Protein AF-H8KD93-F1 (afdb_monomer_lite)

Foldseek 3Di:
DDDPVNVVVPPDPPVVVVVPPPCPVVVCVVVVPPPPDPPPAADPVNLVLLVVPAAQDWDAVVVVCVPSVDDSSNNVVSVVVCVVVQQKDDDPPRTMHGDPDD

Secondary structure (DSSP, 8-state):
---HHHHHHHSPPHHHHHHT--SHHHHHHHTT--------PPPHHHHHHHHHH--SS-EEHHHHHHHH---HHHHHHHHHHHHHTTSEEEETTTEEEE----

Sequence (102 aa):
MESVDDIVANLPQYEEFIKKDDGLFKDFVELGTVNTRYVKEPSQKERTAILELLSAVPIDFEYLQKEIELPLPIIYTVILELELAGTVMRHAGNKISLVYNK

pLDDT: mean 80.28, std 18.28, range [45.56, 97.75]

Structure (mmCIF, N/CA/C/O backbone):
data_AF-H8KD93-F1
#
_entry.id   AF-H8KD93-F1
#
loop_
_atom_site.group_PDB
_atom_site.id
_atom_site.type_symbol
_atom_site.label_atom_id
_atom_site.label_alt_id
_atom_site.label_comp_id
_atom_site.label_asym_id
_atom_site.label_entity_id
_atom_site.label_seq_id
_atom_site.pdbx_PDB_ins_code
_atom_site.Cartn_x
_atom_site.Cartn_y
_atom_site.Cartn_z
_atom_site.occupancy
_atom_site.B_iso_or_equiv
_atom_site.auth_seq_id
_atom_site.auth_comp_id
_atom_site.auth_asym_id
_atom_site.auth_atom_id
_atom_site.pdbx_PDB_model_num
ATOM 1 N N . MET A 1 1 ? -8.505 -29.372 -33.461 1.00 54.22 1 MET A N 1
ATOM 2 C CA . MET A 1 1 ? -7.937 -28.450 -32.461 1.00 54.22 1 MET A CA 1
ATOM 3 C C . MET A 1 1 ? -6.619 -27.997 -33.045 1.00 54.22 1 MET A C 1
ATOM 5 O O . MET A 1 1 ? -5.831 -28.876 -33.363 1.00 54.22 1 MET A O 1
ATOM 9 N N . GLU A 1 2 ? -6.436 -26.703 -33.309 1.00 61.88 2 GLU A N 1
ATOM 10 C CA . GLU A 1 2 ? -5.098 -26.174 -33.634 1.00 61.88 2 GLU A CA 1
ATOM 11 C C . GLU A 1 2 ? -4.152 -26.467 -32.463 1.00 61.88 2 GLU A C 1
ATOM 13 O O . GLU A 1 2 ? -4.578 -26.391 -31.304 1.00 61.88 2 GLU A O 1
ATOM 18 N N . SER A 1 3 ? -2.907 -26.860 -32.758 1.00 82.12 3 SER A N 1
ATOM 19 C CA . SER A 1 3 ? -1.884 -27.048 -31.730 1.00 82.12 3 SER A CA 1
ATOM 20 C C . SER A 1 3 ? -1.482 -25.692 -31.156 1.00 82.12 3 SER A C 1
ATOM 22 O O . SER A 1 3 ? -1.539 -24.667 -31.836 1.00 82.12 3 SER A O 1
ATOM 24 N N . VAL A 1 4 ? -1.008 -25.685 -29.910 1.00 69.81 4 VAL A N 1
ATOM 25 C CA . VAL A 1 4 ? -0.371 -24.499 -29.313 1.00 69.81 4 VAL A CA 1
ATOM 26 C C . VAL A 1 4 ? 0.782 -24.013 -30.200 1.00 69.81 4 VAL A C 1
ATOM 28 O O . VAL A 1 4 ? 0.974 -22.809 -30.354 1.00 69.81 4 VAL A O 1
ATOM 31 N N . ASP A 1 5 ? 1.481 -24.940 -30.854 1.00 78.62 5 ASP A N 1
ATOM 32 C CA . ASP A 1 5 ? 2.575 -24.636 -31.778 1.00 78.62 5 ASP A CA 1
ATOM 33 C C . ASP A 1 5 ? 2.107 -23.866 -33.025 1.00 78.62 5 ASP A C 1
ATOM 35 O O . ASP A 1 5 ? 2.804 -22.961 -33.485 1.00 78.62 5 ASP A O 1
ATOM 39 N N . ASP A 1 6 ? 0.903 -24.156 -33.532 1.00 76.81 6 ASP A N 1
ATOM 40 C CA . ASP A 1 6 ? 0.343 -23.500 -34.723 1.00 76.81 6 ASP A CA 1
ATOM 41 C C . ASP A 1 6 ? -0.036 -22.038 -34.431 1.00 76.81 6 ASP A C 1
ATOM 43 O O . ASP A 1 6 ? 0.138 -21.149 -35.267 1.00 76.81 6 ASP A O 1
ATOM 47 N N . ILE A 1 7 ? -0.504 -21.767 -33.207 1.00 72.19 7 ILE A N 1
ATOM 48 C CA . ILE A 1 7 ? -0.845 -20.416 -32.742 1.00 72.19 7 ILE A CA 1
ATOM 49 C C . ILE A 1 7 ? 0.427 -19.579 -32.563 1.00 72.19 7 ILE A C 1
ATOM 51 O O . ILE A 1 7 ? 0.461 -18.417 -32.966 1.00 72.19 7 ILE A O 1
ATOM 55 N N . VAL A 1 8 ? 1.487 -20.163 -31.992 1.00 72.00 8 VAL A N 1
ATOM 56 C CA . VAL A 1 8 ? 2.778 -19.479 -31.799 1.00 72.00 8 VAL A CA 1
ATOM 57 C C . VAL A 1 8 ? 3.464 -19.197 -33.137 1.00 72.00 8 VAL A C 1
ATOM 59 O O . VAL A 1 8 ? 4.054 -18.132 -33.299 1.00 72.00 8 VAL A O 1
ATOM 62 N N . ALA A 1 9 ? 3.345 -20.097 -34.115 1.00 72.06 9 ALA A N 1
ATOM 63 C CA . ALA A 1 9 ? 3.902 -19.898 -35.452 1.00 72.06 9 ALA A CA 1
ATOM 64 C C . ALA A 1 9 ? 3.216 -18.763 -36.236 1.00 72.06 9 ALA A C 1
ATOM 66 O O . ALA A 1 9 ? 3.863 -18.105 -3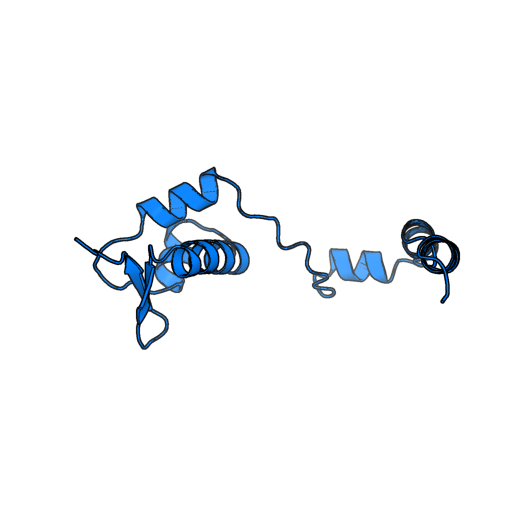7.048 1.00 72.06 9 ALA A O 1
ATOM 67 N N . ASN A 1 10 ? 1.925 -18.524 -35.982 1.00 68.81 10 ASN A N 1
ATOM 68 C CA . ASN A 1 10 ? 1.136 -17.483 -36.648 1.00 68.81 10 ASN A CA 1
ATOM 69 C C . ASN A 1 10 ? 1.046 -16.169 -35.860 1.00 68.81 10 ASN A C 1
ATOM 71 O O . ASN A 1 10 ? 0.514 -15.184 -36.378 1.00 68.81 10 ASN A O 1
ATOM 75 N N . LEU A 1 11 ? 1.551 -16.128 -34.625 1.00 69.31 11 LEU A N 1
ATOM 76 C CA . LEU A 1 11 ? 1.709 -14.884 -33.888 1.00 69.31 11 LEU A CA 1
ATOM 77 C C . LEU A 1 11 ? 2.820 -14.069 -34.559 1.00 69.31 11 LEU A C 1
ATOM 79 O O . LEU A 1 11 ? 3.960 -14.533 -34.629 1.00 69.31 11 LEU A O 1
ATOM 83 N N . PRO A 1 12 ? 2.523 -12.857 -35.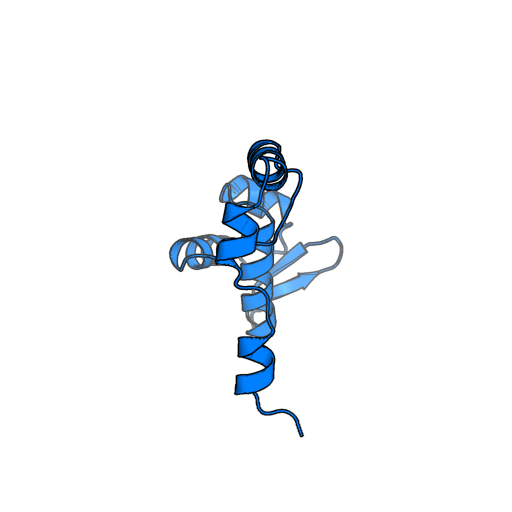050 1.00 59.56 12 PRO A N 1
ATOM 84 C CA . PRO A 1 12 ? 3.564 -12.003 -35.584 1.00 59.56 12 PRO A CA 1
ATOM 85 C C . PRO A 1 12 ? 4.600 -11.759 -34.480 1.00 59.56 12 PRO A C 1
ATOM 87 O O . PRO A 1 12 ? 4.266 -11.334 -33.371 1.00 59.56 12 PRO A O 1
ATOM 90 N N . GLN A 1 13 ? 5.845 -12.150 -34.764 1.00 61.94 13 GLN A N 1
ATOM 91 C CA . GLN A 1 13 ? 6.945 -12.142 -33.805 1.00 61.94 13 GLN A CA 1
ATOM 92 C C . GLN A 1 13 ? 7.049 -10.731 -33.224 1.00 61.94 13 GLN A C 1
ATOM 94 O O . GLN A 1 13 ? 7.219 -9.761 -33.960 1.00 61.94 13 GLN A O 1
ATOM 99 N N . TYR A 1 14 ? 6.923 -10.604 -31.903 1.00 57.03 14 TYR A N 1
ATOM 100 C CA . TYR A 1 14 ? 6.947 -9.317 -31.197 1.00 57.03 14 TYR A CA 1
ATOM 101 C C . TYR A 1 14 ? 8.154 -8.447 -31.602 1.00 57.03 14 TYR A C 1
ATOM 103 O O . TYR A 1 14 ? 8.052 -7.229 -31.739 1.00 57.03 14 TYR A O 1
ATOM 111 N N . GLU A 1 15 ? 9.288 -9.086 -31.889 1.00 58.56 15 GLU A N 1
ATOM 112 C CA . GLU A 1 15 ? 10.509 -8.434 -32.364 1.00 58.56 15 GLU A CA 1
ATOM 113 C C . GLU A 1 15 ? 10.376 -7.796 -33.754 1.00 58.56 15 GLU A C 1
ATOM 115 O O . GLU A 1 15 ? 11.039 -6.802 -34.046 1.00 58.56 15 GLU A O 1
ATOM 120 N N . GLU A 1 16 ? 9.536 -8.352 -34.625 1.00 59.50 16 GLU A N 1
ATOM 121 C CA . GLU A 1 16 ? 9.293 -7.839 -35.972 1.00 59.50 16 GLU A CA 1
ATOM 122 C C . GLU A 1 16 ? 8.409 -6.587 -35.944 1.00 59.50 16 GLU A C 1
ATOM 124 O O . GLU A 1 16 ? 8.628 -5.672 -36.735 1.00 59.50 16 GLU A O 1
ATOM 129 N N . PHE A 1 17 ? 7.488 -6.481 -34.978 1.00 59.41 17 PHE A N 1
ATOM 130 C CA . PHE A 1 17 ? 6.709 -5.258 -34.752 1.00 59.41 17 PHE A CA 1
ATOM 131 C C . PHE A 1 17 ? 7.560 -4.086 -34.276 1.00 59.41 17 PHE A C 1
ATOM 133 O O . PHE A 1 17 ? 7.338 -2.967 -34.724 1.00 59.41 17 PHE A O 1
ATOM 140 N N . ILE A 1 18 ? 8.551 -4.331 -33.413 1.00 58.28 18 ILE A N 1
ATOM 141 C CA . ILE A 1 18 ? 9.476 -3.278 -32.966 1.00 58.28 18 ILE A CA 1
ATOM 142 C C . ILE A 1 18 ? 10.404 -2.846 -34.106 1.00 58.28 18 ILE A C 1
ATOM 144 O O . ILE A 1 18 ? 10.700 -1.664 -34.247 1.00 58.28 18 ILE A O 1
ATOM 148 N N . LYS A 1 19 ? 10.854 -3.782 -34.949 1.00 60.44 19 LYS A N 1
ATOM 149 C CA . LYS A 1 19 ? 11.739 -3.473 -36.088 1.00 60.44 19 LYS A CA 1
ATOM 150 C C . LYS A 1 19 ? 11.043 -2.697 -37.209 1.00 60.44 19 LYS A C 1
ATOM 152 O O . LYS A 1 19 ? 11.727 -2.038 -37.985 1.00 60.44 19 LYS A O 1
ATOM 157 N N . LYS A 1 20 ? 9.716 -2.805 -37.308 1.00 56.84 20 LYS A N 1
ATOM 158 C CA . LYS A 1 20 ? 8.875 -2.139 -38.316 1.00 56.84 20 LYS A CA 1
ATOM 159 C C . LYS A 1 20 ? 8.190 -0.878 -37.782 1.00 56.84 20 LYS A C 1
ATOM 161 O O . LYS A 1 20 ? 7.307 -0.341 -38.442 1.00 56.84 20 LYS A O 1
ATOM 166 N N . ASP A 1 21 ? 8.555 -0.456 -36.574 1.00 56.22 21 ASP A N 1
ATOM 167 C CA . ASP A 1 21 ? 8.092 0.799 -36.013 1.00 56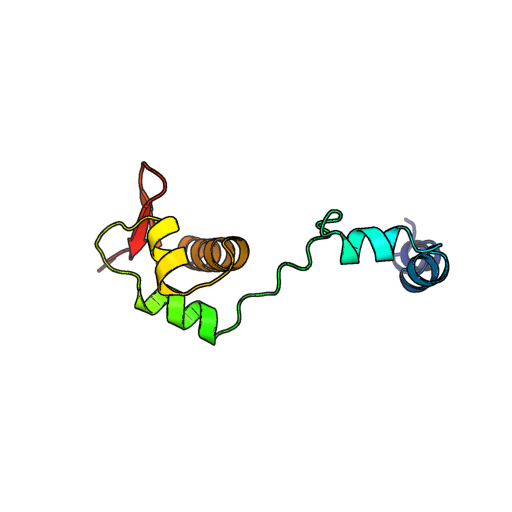.22 21 ASP A CA 1
ATOM 168 C C . ASP A 1 21 ? 8.846 1.963 -36.658 1.00 56.22 21 ASP A C 1
ATOM 170 O O . ASP A 1 21 ? 10.038 2.157 -36.418 1.00 56.22 21 ASP A O 1
ATOM 174 N N . ASP A 1 22 ? 8.136 2.771 -37.439 1.00 58.47 22 ASP A N 1
ATOM 175 C CA . ASP A 1 22 ? 8.662 3.969 -38.104 1.00 58.47 22 ASP A CA 1
ATOM 176 C C . ASP A 1 22 ? 8.863 5.142 -37.114 1.00 58.47 22 ASP A C 1
ATOM 178 O O . ASP A 1 22 ? 8.723 6.311 -37.469 1.00 58.47 22 ASP A O 1
ATOM 182 N N . GLY A 1 23 ? 9.168 4.833 -35.850 1.00 55.41 23 GLY A N 1
ATOM 183 C CA . GLY A 1 23 ? 9.300 5.782 -34.747 1.00 55.41 23 GLY A CA 1
ATOM 184 C C . GLY A 1 23 ? 7.996 6.090 -34.013 1.00 55.41 23 GLY A C 1
ATOM 185 O O . GLY A 1 23 ? 8.035 6.806 -33.021 1.00 55.41 23 GLY A O 1
ATOM 186 N N . LEU A 1 24 ? 6.857 5.531 -34.429 1.00 56.22 24 LEU A N 1
ATOM 187 C CA . LEU A 1 24 ? 5.567 5.808 -33.803 1.00 56.22 24 LEU A CA 1
ATOM 188 C C . LEU A 1 24 ? 5.536 5.290 -32.351 1.00 56.22 24 LEU A C 1
ATOM 190 O O . LEU A 1 24 ? 5.235 6.048 -31.433 1.00 56.22 24 LEU A O 1
ATOM 194 N N . PHE A 1 25 ? 5.902 4.028 -32.108 1.00 55.41 25 PHE A N 1
ATOM 195 C CA . PHE A 1 25 ? 6.011 3.455 -30.760 1.00 55.41 25 PHE A CA 1
ATOM 196 C C . PHE A 1 25 ? 7.147 4.088 -29.954 1.00 55.41 25 PHE A C 1
ATOM 198 O O . PHE A 1 25 ? 7.008 4.254 -28.743 1.00 55.41 25 PHE A O 1
ATOM 205 N N . LYS A 1 26 ? 8.245 4.482 -30.602 1.00 54.06 26 LYS A N 1
ATOM 206 C CA . LYS A 1 26 ? 9.352 5.181 -29.939 1.00 54.06 26 LYS A CA 1
ATOM 207 C C . LYS A 1 26 ? 8.949 6.573 -29.435 1.00 54.06 26 LYS A C 1
ATOM 209 O O . LYS A 1 26 ? 9.194 6.883 -28.270 1.00 54.06 26 LYS A O 1
ATOM 214 N N . ASP A 1 27 ? 8.247 7.347 -30.259 1.00 52.50 27 ASP A N 1
ATOM 215 C CA . ASP A 1 27 ? 7.702 8.658 -29.902 1.00 52.50 27 ASP A CA 1
ATOM 216 C C . ASP A 1 27 ? 6.674 8.525 -28.781 1.00 52.50 27 ASP A C 1
ATOM 218 O O . ASP A 1 27 ? 6.653 9.324 -27.854 1.00 52.50 27 ASP A O 1
ATOM 222 N N . PHE A 1 28 ? 5.855 7.475 -28.796 1.00 52.84 28 PHE A N 1
ATOM 223 C CA . PHE A 1 28 ? 4.894 7.203 -27.733 1.00 52.84 28 PHE A CA 1
ATOM 224 C C . PHE A 1 28 ? 5.528 6.802 -26.387 1.00 52.84 28 PHE A C 1
ATOM 226 O O . PHE A 1 28 ? 4.959 7.104 -25.329 1.00 52.84 28 PHE A O 1
ATOM 233 N N . VAL A 1 29 ? 6.690 6.143 -26.421 1.00 53.81 29 VAL A N 1
ATOM 234 C CA . VAL A 1 29 ? 7.515 5.819 -25.245 1.00 53.81 29 VAL A CA 1
ATOM 235 C C . VAL A 1 29 ? 8.229 7.069 -24.719 1.00 53.81 29 VAL A C 1
ATOM 237 O O . VAL A 1 29 ? 8.259 7.279 -23.508 1.00 53.81 29 VAL A O 1
ATOM 240 N N . GLU A 1 30 ? 8.738 7.934 -25.601 1.00 54.09 30 GLU A N 1
ATOM 241 C CA . GLU A 1 30 ? 9.391 9.201 -25.232 1.00 54.09 30 GLU A CA 1
ATOM 242 C C . GLU A 1 30 ? 8.390 10.289 -24.785 1.00 54.09 30 GLU A C 1
ATOM 244 O O . GLU A 1 30 ? 8.696 11.075 -23.889 1.00 54.09 30 GLU A O 1
ATOM 249 N N . LEU A 1 31 ? 7.166 10.304 -25.329 1.00 50.03 31 LEU A N 1
ATOM 250 C CA . LEU A 1 31 ? 6.069 11.211 -24.950 1.00 50.03 31 LEU A CA 1
ATOM 251 C C . LEU A 1 31 ? 5.271 10.733 -23.727 1.00 50.03 31 LEU A C 1
ATOM 253 O O . LEU A 1 31 ? 4.369 11.442 -23.281 1.00 50.03 31 LEU A O 1
ATOM 257 N N . GLY A 1 32 ? 5.530 9.530 -23.203 1.00 50.72 32 GLY A N 1
ATOM 258 C CA . GLY A 1 32 ? 4.785 8.962 -22.070 1.00 50.72 32 GLY A CA 1
ATOM 259 C C . GLY A 1 32 ? 3.289 8.731 -22.343 1.00 50.72 32 GLY A C 1
ATOM 260 O O . GLY A 1 32 ? 2.498 8.622 -21.405 1.00 50.72 32 GLY A O 1
ATOM 261 N N . THR A 1 33 ? 2.878 8.681 -23.614 1.00 49.72 33 THR A N 1
ATOM 262 C CA . THR A 1 33 ? 1.464 8.638 -24.032 1.00 49.72 33 THR A CA 1
ATOM 263 C C . THR A 1 33 ? 0.975 7.234 -24.397 1.00 49.72 33 THR A C 1
ATOM 265 O O . THR A 1 33 ? -0.236 7.007 -24.404 1.00 49.72 33 THR A O 1
ATOM 268 N N . VAL A 1 34 ? 1.870 6.251 -24.573 1.00 47.22 34 VAL A N 1
ATOM 269 C CA . VAL A 1 34 ? 1.502 4.823 -24.558 1.00 47.22 34 VAL A CA 1
ATOM 270 C C . VAL A 1 34 ? 1.909 4.212 -23.223 1.00 47.22 34 VAL A C 1
ATOM 272 O O . VAL A 1 34 ? 3.026 3.758 -23.009 1.00 47.22 34 VAL A O 1
ATOM 275 N N . ASN A 1 35 ? 0.950 4.180 -22.300 1.00 50.03 35 ASN A N 1
ATOM 276 C CA . ASN A 1 35 ? 1.037 3.453 -21.037 1.00 50.03 35 ASN A CA 1
ATOM 277 C C . ASN A 1 35 ? 0.854 1.937 -21.285 1.00 50.03 35 ASN A C 1
ATOM 279 O O . ASN A 1 35 ? -0.079 1.307 -20.782 1.00 50.03 35 ASN A O 1
ATOM 283 N N . THR A 1 36 ? 1.715 1.307 -22.091 1.00 45.56 36 THR A N 1
ATOM 284 C CA . THR A 1 36 ? 1.787 -0.163 -22.165 1.00 45.56 36 THR A CA 1
ATOM 285 C C . THR A 1 36 ? 2.519 -0.689 -20.938 1.00 45.56 36 THR A C 1
ATOM 287 O O . THR A 1 36 ? 3.680 -1.063 -21.010 1.00 45.56 36 THR A O 1
ATOM 290 N N . ARG A 1 37 ? 1.824 -0.664 -19.798 1.00 50.22 37 ARG A N 1
ATOM 291 C CA . ARG A 1 37 ? 1.844 -1.648 -18.700 1.00 50.22 37 ARG A CA 1
ATOM 292 C C . ARG A 1 37 ? 3.157 -2.394 -18.379 1.00 50.22 37 ARG A C 1
ATOM 294 O O . ARG A 1 37 ? 3.086 -3.528 -17.925 1.00 50.22 37 ARG A O 1
ATOM 301 N N . TYR A 1 38 ? 4.330 -1.777 -18.477 1.00 52.47 38 TYR A N 1
ATOM 302 C CA . TYR A 1 38 ? 5.456 -2.150 -17.620 1.00 52.47 38 TYR A CA 1
ATOM 303 C C . TYR A 1 38 ? 5.314 -1.357 -16.322 1.00 52.47 38 TYR A C 1
ATOM 305 O O . TYR A 1 38 ? 6.067 -0.431 -16.031 1.00 52.47 38 TYR A O 1
ATOM 313 N N . VAL A 1 39 ? 4.286 -1.701 -15.537 1.00 61.22 39 VAL A N 1
ATOM 314 C CA . VAL A 1 39 ? 4.317 -1.357 -14.116 1.00 61.22 39 VAL A CA 1
ATOM 315 C C . VAL A 1 39 ? 5.449 -2.206 -13.562 1.00 61.22 39 VAL A C 1
ATOM 317 O O . VAL A 1 39 ? 5.315 -3.425 -13.477 1.00 61.22 39 VAL A O 1
ATOM 320 N N . LYS A 1 40 ? 6.596 -1.573 -13.298 1.00 80.12 40 LYS A N 1
ATOM 321 C CA . LYS A 1 40 ? 7.725 -2.212 -12.621 1.00 80.12 40 LYS A CA 1
ATOM 322 C C . LYS A 1 40 ? 7.164 -2.988 -11.428 1.00 80.12 40 LYS A C 1
ATOM 324 O O . LYS A 1 40 ? 6.444 -2.411 -10.618 1.00 80.12 40 LYS A O 1
ATOM 329 N N . GLU A 1 41 ? 7.469 -4.276 -11.332 1.00 86.38 41 GLU A N 1
ATOM 330 C CA . GLU A 1 41 ? 7.080 -5.047 -10.156 1.00 86.38 41 GLU A CA 1
ATOM 331 C C . GLU A 1 41 ? 7.700 -4.392 -8.908 1.00 86.38 41 GLU A C 1
ATOM 333 O O . GLU A 1 41 ? 8.880 -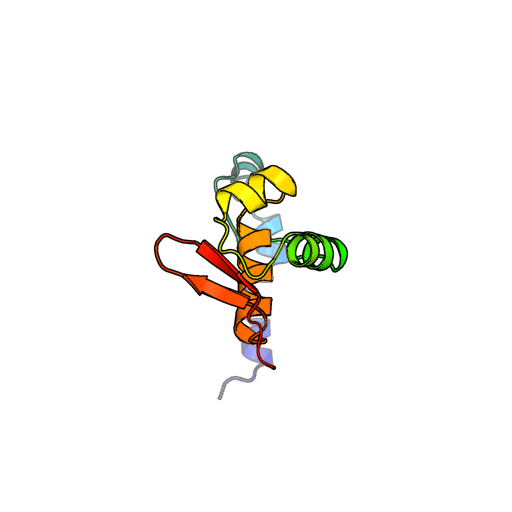4.009 -8.953 1.00 86.38 41 GLU A O 1
ATOM 338 N N . PRO A 1 42 ? 6.947 -4.229 -7.803 1.00 93.88 42 PRO A N 1
ATOM 339 C CA . PRO A 1 42 ? 7.537 -3.757 -6.563 1.00 93.88 42 PRO A CA 1
ATOM 340 C C . PRO A 1 42 ? 8.736 -4.636 -6.191 1.00 93.88 42 PRO A C 1
ATOM 342 O O . PRO A 1 42 ? 8.728 -5.853 -6.352 1.00 93.88 42 PRO A O 1
ATOM 345 N N . SER A 1 43 ? 9.800 -4.032 -5.692 1.00 96.06 43 SER A N 1
ATOM 346 C CA . SER A 1 43 ? 10.929 -4.740 -5.095 1.00 96.06 43 SER A CA 1
ATOM 347 C C . SER A 1 43 ? 10.616 -5.109 -3.646 1.00 96.06 43 SER A C 1
ATOM 349 O O . SER A 1 43 ? 9.728 -4.534 -3.014 1.00 96.06 43 SER A O 1
ATOM 351 N N . GLN A 1 44 ? 11.384 -6.033 -3.065 1.00 97.25 44 GLN A N 1
ATOM 352 C CA . GLN A 1 44 ? 11.244 -6.342 -1.639 1.00 97.25 44 GLN A CA 1
ATOM 353 C C . GLN A 1 44 ? 11.472 -5.105 -0.754 1.00 97.25 44 GLN A C 1
ATOM 355 O O . GLN A 1 44 ? 10.774 -4.928 0.238 1.00 97.25 44 GLN A O 1
ATOM 360 N N . LYS A 1 45 ? 12.397 -4.215 -1.142 1.00 96.88 45 LYS A N 1
ATOM 361 C CA . LYS A 1 45 ? 12.660 -2.963 -0.419 1.00 96.88 45 LYS A CA 1
ATOM 362 C C . LYS A 1 45 ? 11.432 -2.045 -0.406 1.00 96.88 45 LYS A C 1
ATOM 364 O O . LYS A 1 45 ? 11.111 -1.491 0.636 1.00 96.88 45 LYS A O 1
ATOM 369 N N . GLU A 1 46 ? 10.747 -1.902 -1.540 1.00 96.75 46 GLU A N 1
ATOM 370 C CA . GLU A 1 46 ? 9.526 -1.086 -1.649 1.00 96.75 46 GLU A CA 1
ATOM 371 C C . GLU A 1 46 ? 8.377 -1.686 -0.827 1.00 96.75 46 GLU A C 1
ATOM 373 O O . GLU A 1 46 ? 7.673 -0.951 -0.137 1.00 96.75 46 GLU A O 1
ATOM 378 N N . ARG A 1 47 ? 8.236 -3.020 -0.819 1.00 97.75 47 ARG A N 1
ATOM 379 C CA . ARG A 1 47 ? 7.264 -3.716 0.042 1.00 97.75 47 ARG A CA 1
ATOM 380 C C . ARG A 1 47 ? 7.518 -3.455 1.521 1.00 97.75 47 ARG A C 1
ATOM 382 O O . ARG A 1 47 ? 6.594 -3.096 2.244 1.00 97.75 47 ARG A O 1
ATOM 389 N N . THR A 1 48 ? 8.768 -3.612 1.957 1.00 97.19 48 THR A N 1
ATOM 390 C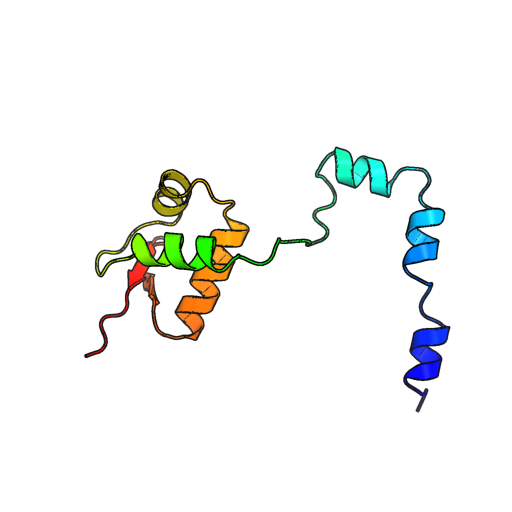 CA . THR A 1 48 ? 9.163 -3.362 3.346 1.00 97.19 48 THR A CA 1
ATOM 391 C C . THR A 1 48 ? 8.925 -1.904 3.735 1.00 97.19 48 THR A C 1
ATOM 393 O O . THR A 1 48 ? 8.308 -1.663 4.764 1.00 97.19 48 THR A O 1
ATOM 396 N N . ALA A 1 49 ? 9.313 -0.945 2.889 1.00 97.12 49 ALA A N 1
ATOM 397 C CA . ALA A 1 49 ? 9.127 0.480 3.169 1.00 97.12 49 ALA A CA 1
ATOM 398 C C . ALA A 1 49 ? 7.647 0.868 3.329 1.00 97.12 49 ALA A C 1
ATOM 400 O O . ALA A 1 49 ? 7.301 1.631 4.227 1.00 97.12 49 ALA A O 1
ATOM 401 N N . ILE A 1 50 ? 6.760 0.317 2.490 1.00 97.00 50 ILE A N 1
ATOM 402 C CA . ILE A 1 50 ? 5.315 0.533 2.638 1.00 97.00 50 ILE A CA 1
ATOM 403 C C . ILE A 1 50 ? 4.831 -0.062 3.956 1.00 97.00 50 ILE A C 1
ATOM 405 O O . ILE A 1 50 ? 4.166 0.636 4.714 1.00 97.00 50 ILE A O 1
ATOM 409 N N . LEU A 1 51 ? 5.180 -1.319 4.247 1.00 96.12 51 LEU A N 1
ATOM 410 C CA . LEU A 1 51 ? 4.730 -2.013 5.453 1.00 96.12 51 LEU A CA 1
ATOM 411 C C . LEU A 1 51 ? 5.168 -1.299 6.743 1.00 96.12 51 LEU A C 1
ATOM 413 O O . LEU A 1 51 ? 4.382 -1.229 7.683 1.00 96.12 51 LEU A O 1
ATOM 417 N N . GLU A 1 52 ? 6.381 -0.745 6.776 1.00 95.88 52 GLU A N 1
ATOM 418 C CA . GLU A 1 52 ? 6.929 -0.017 7.931 1.00 95.88 52 GLU A CA 1
ATOM 419 C C . GLU A 1 52 ? 6.182 1.290 8.251 1.00 95.88 52 GLU A C 1
ATOM 421 O O . GLU A 1 52 ? 6.174 1.712 9.406 1.00 95.88 52 GLU A O 1
ATOM 426 N N . LEU A 1 53 ? 5.519 1.912 7.269 1.00 96.19 53 LEU A N 1
ATOM 427 C CA . LEU A 1 53 ? 4.682 3.100 7.491 1.00 96.19 53 LEU A CA 1
ATOM 428 C C . LEU A 1 53 ? 3.250 2.776 7.925 1.00 96.19 53 LEU A C 1
ATOM 430 O O . LEU A 1 53 ? 2.518 3.671 8.359 1.00 96.19 53 LEU A O 1
ATOM 434 N N . LEU A 1 54 ? 2.812 1.522 7.795 1.00 96.12 54 LEU A N 1
ATOM 435 C CA . LEU A 1 54 ? 1.452 1.144 8.158 1.00 96.12 54 LEU A CA 1
ATOM 436 C C . LEU A 1 54 ? 1.310 0.951 9.666 1.00 96.12 54 LEU A C 1
ATOM 438 O O . LEU A 1 54 ? 2.190 0.444 10.354 1.00 96.12 54 LEU A O 1
ATOM 442 N N . SER A 1 55 ? 0.140 1.316 10.183 1.00 95.19 55 SER A N 1
ATOM 443 C CA . SER A 1 55 ? -0.225 1.110 11.584 1.00 95.19 55 SER A CA 1
ATOM 444 C C . SER A 1 55 ? -1.707 0.757 11.717 1.00 95.19 55 SER A C 1
ATOM 446 O O . SER A 1 55 ? -2.425 0.661 10.720 1.00 95.19 55 SER A O 1
ATOM 448 N N . ALA A 1 56 ? -2.189 0.587 12.952 1.00 94.69 56 ALA A N 1
ATOM 449 C CA . ALA A 1 56 ? -3.621 0.440 13.236 1.00 94.69 56 ALA A CA 1
ATOM 450 C C . ALA A 1 56 ? -4.444 1.681 12.845 1.00 94.69 56 ALA A C 1
ATOM 452 O O . ALA A 1 56 ? -5.661 1.590 12.698 1.00 94.69 56 ALA A O 1
ATOM 453 N N . VAL A 1 57 ? -3.803 2.848 12.732 1.00 95.62 57 VAL A N 1
ATOM 454 C CA . VAL A 1 57 ? -4.474 4.113 12.435 1.00 95.62 57 VAL A CA 1
ATOM 455 C C . VAL A 1 57 ? -4.668 4.235 10.921 1.00 95.62 57 VAL A C 1
ATOM 457 O O . VAL A 1 57 ? -3.681 4.144 10.189 1.00 95.62 57 VAL A O 1
ATOM 460 N N . PRO A 1 58 ? -5.901 4.467 10.429 1.00 96.81 58 PRO A N 1
ATOM 461 C CA . PRO A 1 58 ? -6.142 4.632 9.002 1.00 96.81 58 PRO A CA 1
ATOM 462 C C . PRO A 1 58 ? -5.453 5.872 8.417 1.00 96.81 58 PRO A C 1
ATOM 464 O O . PRO A 1 58 ? -5.750 7.003 8.809 1.00 96.81 58 PRO A O 1
ATOM 467 N N . ILE A 1 59 ? -4.594 5.660 7.422 1.00 96.75 59 ILE A N 1
ATOM 468 C CA . ILE A 1 59 ? -3.898 6.703 6.653 1.00 96.75 59 ILE A CA 1
ATOM 469 C C . ILE A 1 59 ? -4.386 6.712 5.205 1.00 96.75 59 ILE A C 1
ATOM 471 O O . ILE A 1 59 ? -4.923 5.718 4.724 1.00 96.75 59 ILE A O 1
ATOM 475 N N . ASP A 1 60 ? -4.244 7.832 4.506 1.00 95.31 60 ASP A N 1
ATOM 476 C CA . ASP A 1 60 ? -4.571 7.923 3.078 1.00 95.31 60 ASP A CA 1
ATOM 477 C C . ASP A 1 60 ? -3.367 7.590 2.183 1.00 95.31 60 ASP A C 1
ATOM 479 O O . ASP A 1 60 ? -2.207 7.630 2.594 1.00 95.31 60 ASP A O 1
ATOM 483 N N . PHE A 1 61 ? -3.657 7.244 0.926 1.00 93.81 61 PHE A N 1
ATOM 484 C CA . PHE A 1 61 ? -2.625 6.952 -0.075 1.00 93.81 61 PHE A CA 1
ATOM 485 C C . PHE A 1 61 ? -1.760 8.171 -0.419 1.00 93.81 61 PHE A C 1
ATOM 487 O O . PHE A 1 61 ? -0.619 7.998 -0.840 1.00 93.81 61 PHE A O 1
ATOM 494 N N . GLU A 1 62 ? -2.282 9.388 -0.244 1.00 92.56 62 GLU A N 1
ATOM 495 C CA . GLU A 1 62 ? -1.526 10.618 -0.487 1.00 92.56 62 GLU A CA 1
ATOM 496 C C . GLU A 1 62 ? -0.406 10.785 0.547 1.00 92.56 62 GLU A C 1
ATOM 498 O O . GLU A 1 62 ? 0.718 11.125 0.179 1.00 92.56 62 GLU A O 1
ATOM 503 N N . TYR A 1 63 ? -0.675 10.479 1.820 1.00 93.94 63 TYR A N 1
ATOM 504 C CA . TYR A 1 63 ? 0.348 10.410 2.859 1.00 93.94 63 TYR A CA 1
ATOM 505 C C . TYR A 1 63 ? 1.427 9.368 2.526 1.00 93.94 63 TYR A C 1
ATOM 507 O O . TYR A 1 63 ? 2.607 9.705 2.505 1.00 93.94 63 TYR A O 1
ATOM 515 N N . LEU A 1 64 ? 1.042 8.138 2.159 1.00 93.56 64 LEU A N 1
ATOM 516 C CA . LEU A 1 64 ? 2.009 7.107 1.743 1.00 93.56 64 LEU A CA 1
ATOM 517 C C . LEU A 1 64 ? 2.883 7.555 0.565 1.00 93.56 64 LEU A C 1
ATOM 519 O O . LEU A 1 64 ? 4.090 7.317 0.553 1.00 93.56 64 LEU A O 1
ATOM 523 N N . GLN A 1 65 ? 2.279 8.202 -0.432 1.00 93.62 65 GLN A N 1
ATOM 524 C CA . GLN A 1 65 ? 3.007 8.697 -1.595 1.00 93.62 65 GLN A CA 1
ATOM 525 C C . GLN A 1 65 ? 4.022 9.780 -1.215 1.00 93.62 65 GLN A C 1
ATOM 527 O O . GLN A 1 65 ? 5.130 9.779 -1.750 1.00 93.62 65 GLN A O 1
ATOM 532 N N . LYS A 1 66 ? 3.656 10.684 -0.298 1.00 93.75 66 LYS A N 1
ATOM 533 C CA . LYS A 1 66 ? 4.534 11.761 0.179 1.00 93.75 66 LYS A CA 1
ATOM 534 C C . LYS A 1 66 ? 5.717 11.240 0.991 1.00 93.75 66 LYS A C 1
ATOM 536 O O . LYS A 1 66 ? 6.806 11.768 0.830 1.00 93.75 66 LYS A O 1
ATOM 541 N N . GLU A 1 67 ? 5.516 10.223 1.825 1.00 95.62 67 GLU A N 1
ATOM 542 C CA . GLU A 1 67 ? 6.565 9.725 2.725 1.00 95.62 67 GLU A CA 1
ATOM 543 C C . GLU A 1 67 ? 7.580 8.796 2.038 1.00 95.62 67 GLU A C 1
ATOM 545 O O . GLU A 1 67 ? 8.760 8.823 2.372 1.00 95.62 67 GLU A O 1
ATOM 550 N N . ILE A 1 68 ? 7.147 7.963 1.083 1.00 92.75 68 ILE A N 1
ATOM 551 C CA . ILE A 1 68 ? 8.027 6.960 0.439 1.00 92.75 68 ILE A CA 1
ATOM 552 C C . ILE A 1 68 ? 8.522 7.429 -0.937 1.00 92.75 68 ILE A C 1
ATOM 554 O O . ILE A 1 68 ? 9.403 6.806 -1.527 1.00 92.75 68 ILE A O 1
ATOM 558 N N . GLU A 1 69 ? 7.933 8.497 -1.482 1.00 93.31 69 GLU A N 1
ATOM 559 C CA . GLU A 1 69 ? 8.229 9.025 -2.822 1.00 93.31 69 GLU A CA 1
ATOM 560 C C . GLU A 1 69 ? 8.100 7.966 -3.939 1.00 93.31 69 GLU A C 1
ATOM 562 O O . GLU A 1 69 ? 8.770 8.021 -4.973 1.00 93.31 69 GLU A O 1
ATOM 567 N N . LEU A 1 70 ? 7.212 6.980 -3.751 1.00 89.94 70 LEU A N 1
ATOM 568 C CA . LEU A 1 70 ? 6.954 5.934 -4.742 1.00 89.94 70 LEU A CA 1
ATOM 569 C C . LEU A 1 70 ? 5.808 6.307 -5.690 1.00 89.94 70 LEU A C 1
ATOM 571 O O . LEU A 1 70 ? 4.830 6.939 -5.281 1.00 89.94 70 LEU A O 1
ATOM 575 N N . PRO A 1 71 ? 5.854 5.850 -6.956 1.00 89.62 71 PRO A N 1
ATOM 576 C CA . PRO A 1 71 ? 4.718 5.972 -7.858 1.00 89.62 71 PRO A CA 1
ATOM 577 C C . PRO A 1 71 ? 3.477 5.273 -7.289 1.00 89.62 71 PRO A C 1
ATOM 579 O O . PRO A 1 71 ? 3.554 4.128 -6.837 1.00 89.62 71 PRO A O 1
ATOM 582 N N . LEU A 1 72 ? 2.309 5.917 -7.398 1.00 89.88 72 LEU A N 1
ATOM 583 C CA . LEU A 1 72 ? 1.031 5.340 -6.960 1.00 89.88 72 LEU A CA 1
ATOM 584 C C . LEU A 1 72 ? 0.779 3.909 -7.474 1.00 89.88 72 LEU A C 1
ATOM 586 O O . LEU A 1 72 ? 0.304 3.104 -6.679 1.00 89.88 72 LEU A O 1
ATOM 590 N N . PRO A 1 73 ? 1.115 3.526 -8.726 1.00 89.06 73 PRO A N 1
ATOM 591 C CA . PRO A 1 73 ? 0.963 2.139 -9.172 1.00 89.06 73 PRO A CA 1
ATOM 592 C C . PRO A 1 73 ? 1.723 1.114 -8.316 1.00 89.06 73 PRO A C 1
ATOM 594 O O . PRO A 1 73 ? 1.186 0.041 -8.048 1.00 89.06 73 PRO A O 1
ATOM 597 N N . ILE A 1 74 ? 2.932 1.443 -7.842 1.00 92.62 74 ILE A N 1
ATOM 598 C CA . ILE A 1 74 ? 3.716 0.577 -6.944 1.00 92.62 74 ILE A CA 1
ATOM 599 C C . ILE A 1 74 ? 3.008 0.460 -5.597 1.00 92.62 74 ILE A C 1
ATOM 601 O O . ILE A 1 74 ? 2.785 -0.648 -5.115 1.00 92.62 74 ILE A O 1
ATOM 605 N N . ILE A 1 75 ? 2.587 1.596 -5.030 1.00 94.69 75 ILE A N 1
ATOM 606 C CA . ILE A 1 75 ? 1.881 1.644 -3.744 1.00 94.69 75 ILE A CA 1
ATOM 607 C C . ILE A 1 75 ? 0.588 0.829 -3.817 1.00 94.69 75 ILE A C 1
ATOM 609 O O . ILE A 1 75 ? 0.352 -0.031 -2.974 1.00 94.69 75 ILE A O 1
ATOM 613 N N . TYR A 1 76 ? -0.232 1.041 -4.848 1.00 94.38 76 TYR A N 1
ATOM 614 C CA . TYR A 1 76 ? -1.475 0.298 -5.037 1.00 94.38 76 TYR A CA 1
ATOM 615 C C . TYR A 1 76 ? -1.243 -1.201 -5.212 1.00 94.38 76 TYR A C 1
ATOM 617 O O . TYR A 1 76 ? -2.015 -1.984 -4.665 1.00 94.38 76 TYR A O 1
ATOM 625 N N . THR A 1 77 ? -0.189 -1.597 -5.930 1.00 94.81 77 THR A N 1
ATOM 626 C CA . THR A 1 77 ? 0.150 -3.013 -6.124 1.00 94.81 77 THR A CA 1
ATOM 627 C C . THR A 1 77 ? 0.521 -3.668 -4.796 1.00 94.81 77 THR A C 1
ATOM 629 O O . THR A 1 77 ? -0.060 -4.688 -4.444 1.00 94.81 77 THR A O 1
ATOM 632 N N . VAL A 1 78 ? 1.407 -3.053 -4.009 1.00 96.56 78 VAL A N 1
ATOM 633 C CA . VAL A 1 78 ? 1.802 -3.595 -2.697 1.00 96.56 78 VAL A CA 1
ATOM 634 C C . VAL A 1 78 ? 0.628 -3.619 -1.720 1.00 96.56 78 VAL A C 1
ATOM 636 O O . VAL A 1 78 ? 0.439 -4.602 -1.011 1.00 96.56 78 VAL A O 1
ATOM 639 N N . ILE A 1 79 ? -0.200 -2.571 -1.685 1.00 96.81 79 ILE A N 1
ATOM 640 C CA . ILE A 1 79 ? -1.390 -2.571 -0.827 1.00 96.81 79 ILE A CA 1
ATOM 641 C C . ILE A 1 79 ? -2.351 -3.692 -1.241 1.00 96.81 79 ILE A C 1
ATOM 643 O O . ILE A 1 79 ? -2.838 -4.398 -0.366 1.00 96.81 79 ILE A O 1
ATOM 647 N N . LEU A 1 80 ? -2.562 -3.923 -2.541 1.00 96.12 80 LEU A N 1
ATOM 648 C CA . LEU A 1 80 ? -3.379 -5.040 -3.022 1.00 96.12 80 LEU A CA 1
ATOM 649 C C . LEU A 1 80 ? -2.808 -6.401 -2.585 1.00 96.12 80 LEU A C 1
ATOM 651 O O . LEU A 1 80 ? -3.567 -7.252 -2.128 1.00 96.12 80 LEU A O 1
ATOM 655 N N . GLU A 1 81 ? -1.490 -6.607 -2.683 1.00 97.31 81 GLU A N 1
ATOM 656 C CA . GLU A 1 81 ? -0.826 -7.826 -2.190 1.00 97.31 81 GLU A CA 1
ATOM 657 C C . GLU A 1 81 ? -1.112 -8.050 -0.693 1.00 97.31 81 GLU A C 1
ATOM 659 O O . GLU A 1 81 ? -1.499 -9.146 -0.283 1.00 97.31 81 GLU A O 1
ATOM 664 N N . LEU A 1 82 ? -0.979 -6.999 0.123 1.00 96.69 82 LEU A N 1
ATOM 665 C CA . LEU A 1 82 ? -1.220 -7.055 1.567 1.00 96.69 82 LEU A CA 1
ATOM 666 C C . LEU A 1 82 ? -2.704 -7.256 1.918 1.00 96.69 82 LEU A C 1
ATOM 668 O O . LEU A 1 82 ? -3.010 -7.921 2.910 1.00 96.69 82 LEU A O 1
ATOM 672 N N . GLU A 1 83 ? -3.627 -6.694 1.131 1.00 95.56 83 GLU A N 1
ATOM 673 C CA . GLU A 1 83 ? -5.075 -6.889 1.289 1.00 95.56 83 GLU A CA 1
ATOM 674 C C . GLU A 1 83 ? -5.451 -8.350 1.039 1.00 95.56 83 GLU A C 1
ATOM 676 O O . GLU A 1 83 ? -6.165 -8.956 1.837 1.00 95.56 83 GLU A O 1
ATOM 681 N N . LEU A 1 84 ? -4.920 -8.941 -0.035 1.00 96.50 84 LEU A N 1
ATOM 682 C CA . LEU A 1 84 ? -5.128 -10.352 -0.366 1.00 96.50 84 LEU A CA 1
ATOM 683 C C . LEU A 1 84 ? -4.533 -11.289 0.695 1.00 96.50 84 LEU A C 1
ATOM 685 O O . LEU A 1 84 ? -5.090 -12.354 0.953 1.00 96.50 84 LEU A O 1
ATOM 689 N N . ALA A 1 85 ? -3.441 -10.878 1.345 1.00 95.94 85 ALA A N 1
ATOM 690 C CA . ALA A 1 85 ? -2.857 -11.581 2.485 1.00 95.94 85 ALA A CA 1
ATOM 691 C C . ALA A 1 85 ? -3.614 -11.355 3.812 1.00 95.94 85 ALA A C 1
ATOM 693 O O . ALA A 1 85 ? -3.225 -11.909 4.839 1.00 95.94 85 ALA A O 1
ATOM 694 N N . GLY A 1 86 ? -4.656 -10.514 3.831 1.00 95.31 86 GLY A N 1
ATOM 695 C CA . GLY A 1 86 ? -5.403 -10.159 5.041 1.00 95.31 86 GLY A CA 1
ATOM 696 C C . GLY A 1 86 ? -4.606 -9.330 6.056 1.00 95.31 86 GLY A C 1
ATOM 697 O O . GLY A 1 86 ? -4.987 -9.258 7.221 1.00 95.31 86 GLY A O 1
ATOM 698 N N . THR A 1 87 ? -3.492 -8.722 5.636 1.00 96.69 87 THR A N 1
ATOM 699 C CA . THR A 1 87 ? -2.602 -7.930 6.504 1.00 96.69 87 THR A CA 1
ATOM 700 C C . THR A 1 87 ? -3.090 -6.493 6.667 1.00 96.69 87 THR A C 1
ATOM 702 O O . THR A 1 87 ? -2.893 -5.881 7.717 1.00 96.69 87 THR A O 1
ATOM 705 N N . VAL A 1 88 ? -3.739 -5.943 5.640 1.00 97.25 88 VAL A N 1
ATOM 706 C CA . VAL A 1 88 ? -4.293 -4.582 5.647 1.00 97.25 88 VAL A CA 1
ATOM 707 C C . VAL A 1 88 ? -5.759 -4.598 5.239 1.00 97.25 88 VAL A C 1
ATOM 709 O O . VAL A 1 88 ? -6.234 -5.544 4.612 1.00 97.25 88 VAL A O 1
ATOM 712 N N . MET A 1 89 ? -6.472 -3.530 5.581 1.00 96.12 89 MET A N 1
ATOM 713 C CA . MET A 1 89 ? -7.852 -3.314 5.159 1.00 96.12 89 MET A CA 1
ATOM 714 C C . MET A 1 89 ? -8.072 -1.879 4.689 1.00 96.12 89 MET A C 1
ATOM 716 O O . MET A 1 89 ? -7.456 -0.938 5.200 1.00 96.12 89 MET A O 1
ATOM 720 N N . ARG A 1 90 ? -8.993 -1.710 3.738 1.00 95.50 90 ARG A N 1
ATOM 721 C CA . ARG A 1 90 ? -9.495 -0.402 3.313 1.00 95.50 90 ARG A CA 1
ATOM 722 C C . ARG A 1 90 ? -10.621 0.093 4.202 1.00 95.50 90 ARG A C 1
ATOM 724 O O . ARG A 1 90 ? -11.465 -0.664 4.675 1.00 95.50 90 ARG A O 1
ATOM 731 N N . HIS A 1 91 ? -10.662 1.408 4.328 1.00 95.12 91 HIS A N 1
ATOM 732 C CA . HIS A 1 91 ? -11.690 2.173 5.013 1.00 95.12 91 HIS A CA 1
ATOM 733 C C . HIS A 1 91 ? -12.335 3.160 4.038 1.00 95.12 91 HIS A C 1
ATOM 735 O O . HIS A 1 91 ? -11.791 3.467 2.970 1.00 95.12 91 HIS A O 1
ATOM 741 N N . ALA A 1 92 ? -13.493 3.698 4.419 1.00 93.12 92 ALA A N 1
ATOM 742 C CA . ALA A 1 92 ? -14.123 4.785 3.678 1.00 93.12 92 ALA A CA 1
ATOM 743 C C . ALA A 1 92 ? -13.165 5.985 3.524 1.00 93.12 92 ALA A C 1
ATOM 745 O O . ALA A 1 92 ? -12.320 6.244 4.382 1.00 93.12 92 ALA A O 1
ATOM 746 N N . GLY A 1 93 ? -13.302 6.726 2.421 1.00 91.06 93 GLY A N 1
ATOM 747 C CA . GLY A 1 93 ? -12.447 7.884 2.136 1.00 91.06 93 GLY A CA 1
ATOM 748 C C . GLY A 1 93 ? -11.046 7.533 1.624 1.00 91.06 93 GLY A C 1
ATOM 749 O O . GLY A 1 93 ? -10.130 8.324 1.808 1.00 91.06 93 GLY A O 1
ATOM 750 N N . ASN A 1 94 ? -10.878 6.366 0.989 1.00 90.81 94 ASN A N 1
ATOM 751 C CA . ASN A 1 94 ? -9.607 5.902 0.417 1.00 90.81 94 ASN A CA 1
ATOM 752 C C . ASN A 1 94 ? -8.470 5.827 1.455 1.00 90.81 94 ASN A C 1
ATOM 754 O O . ASN A 1 94 ? -7.341 6.244 1.196 1.00 90.81 94 ASN A O 1
ATOM 758 N N . LYS A 1 95 ? -8.794 5.315 2.648 1.00 96.06 95 LYS A N 1
ATOM 759 C CA . LYS A 1 95 ? -7.833 5.099 3.734 1.00 96.06 95 LYS A CA 1
ATOM 760 C C . LYS A 1 95 ? -7.518 3.618 3.906 1.00 96.06 95 LYS A C 1
ATOM 762 O O . LYS A 1 95 ? -8.337 2.767 3.564 1.00 96.06 95 L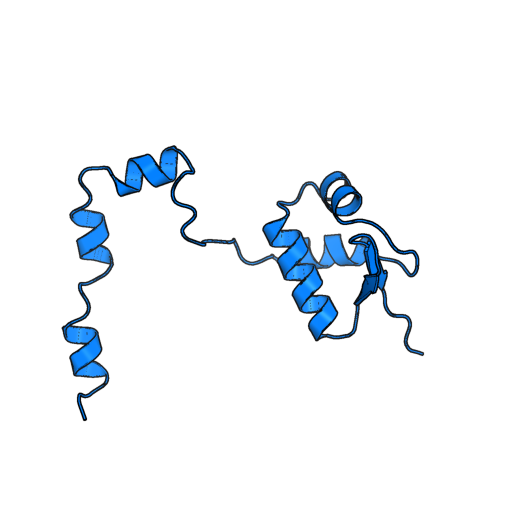YS A O 1
ATOM 767 N N . ILE A 1 96 ? -6.348 3.318 4.451 1.00 97.06 96 ILE A N 1
ATOM 768 C CA . ILE A 1 96 ? -5.833 1.969 4.695 1.00 97.06 96 ILE A CA 1
ATOM 769 C C . ILE A 1 96 ? -5.234 1.877 6.098 1.00 97.06 96 ILE A C 1
ATOM 771 O O . ILE A 1 96 ? -4.735 2.870 6.623 1.00 97.06 96 ILE A O 1
ATOM 775 N N . SER A 1 97 ? -5.289 0.701 6.715 1.00 97.25 97 SER A N 1
ATOM 776 C CA . SER A 1 97 ? -4.608 0.407 7.985 1.00 97.25 97 SER A CA 1
ATOM 777 C C . SER A 1 97 ? -4.189 -1.060 8.046 1.00 97.25 97 SER A C 1
ATOM 779 O O . SER A 1 97 ? -4.734 -1.890 7.316 1.00 97.25 97 SER A O 1
ATOM 781 N N . LEU A 1 98 ? -3.279 -1.397 8.963 1.00 97.25 98 LEU A N 1
ATOM 782 C CA . LEU A 1 98 ? -3.030 -2.784 9.354 1.00 97.25 98 LEU A CA 1
ATOM 783 C C . LEU A 1 98 ? -4.280 -3.392 10.001 1.00 97.25 98 LEU A C 1
ATOM 785 O O . LEU A 1 98 ? -5.007 -2.720 10.742 1.00 97.25 98 LEU A O 1
ATOM 789 N N . VAL A 1 99 ? -4.493 -4.681 9.750 1.00 95.06 99 VAL A N 1
ATOM 790 C CA . VAL A 1 99 ? -5.460 -5.513 10.466 1.00 95.06 99 VAL A CA 1
ATOM 791 C C . VAL A 1 99 ? -4.754 -6.108 11.681 1.00 95.06 99 VAL A C 1
ATOM 793 O O . VAL A 1 99 ? -3.830 -6.904 11.547 1.00 95.06 99 VAL A O 1
ATOM 796 N N . TYR A 1 100 ? -5.203 -5.754 12.883 1.00 79.50 100 TYR A N 1
ATOM 797 C CA . TYR A 1 100 ? -4.790 -6.443 14.107 1.00 79.50 100 TYR A CA 1
ATOM 798 C C . TYR A 1 100 ? -5.773 -7.575 14.397 1.00 79.50 100 TYR A C 1
ATOM 800 O O . TYR A 1 100 ? -6.649 -7.442 15.250 1.00 79.50 100 TYR A O 1
ATOM 808 N N . ASN A 1 101 ? -5.637 -8.690 13.683 1.00 60.84 101 ASN A N 1
ATOM 809 C CA . ASN A 1 101 ? -6.247 -9.932 14.143 1.00 60.84 101 ASN A CA 1
ATOM 810 C C . ASN A 1 101 ? -5.326 -10.541 15.206 1.00 60.84 101 ASN A C 1
ATOM 812 O O . ASN A 1 101 ? -4.157 -10.814 14.939 1.00 60.84 101 ASN A O 1
ATOM 816 N N . LYS A 1 102 ? -5.851 -10.667 16.428 1.00 54.47 102 LYS A N 1
ATOM 817 C CA . LYS A 1 102 ? -5.250 -11.470 17.500 1.00 54.47 102 LYS A CA 1
ATOM 818 C C . LYS A 1 102 ? -5.419 -12.954 17.215 1.00 54.47 102 LYS A C 1
ATOM 820 O O . LYS A 1 102 ? -6.490 -13.314 16.678 1.00 54.47 102 LYS A O 1
#

Organism: Rickettsia montanensis (strain OSU 85-930) (NCBI:txid1105114)

Radius of gyration: 20.12 Å; chains: 1; bounding box: 27×40×56 Å

InterPro domains:
  IPR036388 Winged helix-like DNA-binding domain superfamily [G3DSA:1.10.10.10] (33-98)
  IPR041614 DprA, winged helix domain [PF17782] (41-94)